Protein AF-A0A399J5S3-F1 (afdb_monomer_lite)

Organism: NCBI:txid2676122

Structure (mmCIF, N/CA/C/O backbone):
data_AF-A0A399J5S3-F1
#
_entry.id   AF-A0A399J5S3-F1
#
loop_
_atom_site.group_PDB
_atom_site.id
_atom_site.type_symbol
_atom_site.label_atom_id
_atom_site.label_alt_id
_atom_site.label_comp_id
_atom_site.label_asym_id
_atom_site.label_entity_id
_atom_site.label_seq_id
_atom_site.pdbx_PDB_ins_code
_atom_site.Cartn_x
_atom_site.Cartn_y
_atom_site.Cartn_z
_atom_site.occupancy
_atom_site.B_iso_or_equiv
_atom_site.auth_seq_id
_atom_site.auth_comp_id
_atom_site.auth_asym_id
_atom_site.auth_atom_id
_atom_site.pdbx_PDB_model_num
ATOM 1 N N . TRP A 1 1 ? -9.998 -8.334 0.407 1.00 84.88 1 TRP A N 1
ATOM 2 C CA . TRP A 1 1 ? -10.723 -7.066 0.179 1.00 84.88 1 TRP A CA 1
ATOM 3 C C . TRP A 1 1 ? -12.177 -7.158 0.635 1.00 84.88 1 TRP A C 1
ATOM 5 O O . TRP A 1 1 ? -12.511 -6.504 1.612 1.00 84.88 1 TRP A O 1
ATOM 15 N N . HIS A 1 2 ? -13.003 -8.028 0.036 1.00 86.12 2 HIS A N 1
ATOM 16 C CA . HIS A 1 2 ? -14.455 -8.073 0.279 1.00 86.12 2 HIS A CA 1
ATOM 17 C C . HIS A 1 2 ? -14.855 -8.125 1.766 1.00 86.12 2 HIS A C 1
ATOM 19 O O . HIS A 1 2 ? -15.556 -7.240 2.236 1.00 86.12 2 HIS A O 1
ATOM 25 N N . SER A 1 3 ? -14.333 -9.086 2.538 1.00 84.44 3 SER A N 1
ATOM 26 C CA . SER A 1 3 ? -14.648 -9.200 3.973 1.00 84.44 3 SER A CA 1
ATOM 27 C C . SER A 1 3 ? -14.256 -7.960 4.798 1.00 84.44 3 SER A C 1
ATOM 29 O O . SER A 1 3 ? -15.017 -7.550 5.673 1.00 84.44 3 SER A O 1
ATOM 31 N N . LYS A 1 4 ? -13.095 -7.347 4.518 1.00 88.69 4 LYS A N 1
ATOM 32 C CA . LYS A 1 4 ? -12.635 -6.119 5.196 1.00 88.69 4 LYS A CA 1
ATOM 33 C C . LYS A 1 4 ? -13.554 -4.947 4.850 1.00 88.69 4 LYS A C 1
ATOM 35 O O . LYS A 1 4 ? -14.072 -4.284 5.738 1.00 88.69 4 LYS A O 1
ATOM 40 N N . HIS A 1 5 ? -13.793 -4.750 3.558 1.00 90.81 5 HIS A N 1
ATOM 41 C CA . HIS A 1 5 ? -14.532 -3.608 3.041 1.00 90.81 5 HIS A CA 1
ATOM 42 C C . HIS A 1 5 ? -16.015 -3.639 3.441 1.00 90.81 5 HIS A C 1
ATOM 44 O O . HIS A 1 5 ? -16.575 -2.617 3.820 1.00 90.81 5 HIS A O 1
ATOM 50 N N . SER A 1 6 ? -16.640 -4.822 3.471 1.00 90.94 6 SER A N 1
ATOM 51 C CA . SER A 1 6 ? -18.008 -4.973 3.983 1.00 90.94 6 SER A CA 1
ATOM 52 C C . SER A 1 6 ? -18.130 -4.617 5.469 1.00 90.94 6 SER A C 1
ATOM 54 O O . SER A 1 6 ? -19.132 -4.035 5.874 1.00 90.94 6 SER A O 1
ATOM 56 N N . ARG A 1 7 ? -17.117 -4.927 6.292 1.00 88.75 7 ARG A N 1
ATOM 57 C CA . ARG A 1 7 ? -17.097 -4.508 7.704 1.00 88.75 7 ARG A CA 1
ATOM 58 C C . ARG A 1 7 ? -16.967 -2.994 7.852 1.00 88.75 7 ARG A C 1
ATOM 60 O O . ARG A 1 7 ? -17.687 -2.428 8.670 1.00 88.75 7 ARG A O 1
ATOM 67 N N . HIS A 1 8 ? -16.079 -2.382 7.065 1.00 92.31 8 HIS A N 1
ATOM 68 C CA . HIS A 1 8 ? -15.899 -0.932 7.017 1.00 92.31 8 HIS A CA 1
ATOM 69 C C . HIS A 1 8 ? -17.226 -0.229 6.693 1.00 92.31 8 HIS A C 1
ATOM 71 O O . HIS A 1 8 ? -17.723 0.537 7.511 1.00 92.31 8 HIS A O 1
ATOM 77 N N . HIS A 1 9 ? -17.883 -0.586 5.583 1.00 92.06 9 HIS A N 1
ATOM 78 C CA . HIS A 1 9 ? -19.152 0.041 5.191 1.00 92.06 9 HIS A CA 1
ATOM 79 C C . HIS A 1 9 ? -20.295 -0.159 6.193 1.00 92.06 9 HIS A C 1
ATOM 81 O O . HIS A 1 9 ? -21.190 0.676 6.268 1.00 92.06 9 HIS A O 1
ATOM 87 N N . GLY A 1 10 ? -20.277 -1.241 6.975 1.00 91.00 10 GLY A N 1
ATOM 88 C CA . GLY A 1 10 ? -21.287 -1.465 8.008 1.00 91.00 10 GLY A CA 1
ATOM 89 C C . GLY A 1 10 ? -21.095 -0.621 9.272 1.00 91.00 10 GLY A C 1
ATOM 90 O O . GLY A 1 10 ? -22.040 -0.482 10.043 1.00 91.00 10 GLY A O 1
ATOM 91 N N . ASN A 1 11 ? -19.885 -0.118 9.546 1.00 90.81 11 ASN A N 1
ATOM 92 C CA . ASN A 1 11 ? -19.576 0.646 10.761 1.00 90.81 11 ASN A CA 1
ATOM 93 C C . ASN A 1 11 ? -18.430 1.656 10.521 1.00 90.81 11 ASN A C 1
ATOM 95 O O . ASN A 1 11 ? -17.427 1.571 11.229 1.00 90.81 11 ASN A O 1
ATOM 99 N N . PRO A 1 12 ? -18.531 2.581 9.552 1.00 92.00 12 PRO A N 1
ATOM 100 C CA . PRO A 1 12 ? -17.411 3.441 9.178 1.00 92.00 12 PRO A CA 1
ATOM 101 C C . PRO A 1 12 ? -16.989 4.354 10.336 1.00 92.00 12 PRO A C 1
ATOM 103 O O . PRO A 1 12 ? -17.821 4.810 11.122 1.00 92.00 12 PRO A O 1
ATOM 106 N N . ASN A 1 13 ? -15.687 4.610 10.447 1.00 92.94 13 ASN A N 1
ATOM 107 C CA . ASN A 1 13 ? -15.042 5.426 11.477 1.00 92.94 13 ASN A CA 1
ATOM 108 C C . ASN A 1 13 ? -15.335 5.001 12.927 1.00 92.94 13 ASN A C 1
ATOM 110 O O . ASN A 1 13 ? -15.094 5.775 13.854 1.00 92.94 13 ASN A O 1
ATOM 114 N N . ARG A 1 14 ? -15.836 3.781 13.166 1.00 92.69 14 ARG A N 1
ATOM 115 C CA . ARG A 1 14 ? -16.174 3.305 14.513 1.00 92.69 14 ARG A CA 1
ATOM 116 C C . ARG A 1 14 ? -15.053 2.488 15.137 1.00 92.69 14 ARG A C 1
ATOM 118 O O . ARG A 1 14 ? -14.704 1.409 14.647 1.00 92.69 14 ARG A O 1
ATOM 125 N N . VAL A 1 15 ? -14.560 2.964 16.280 1.00 92.94 15 VAL A N 1
ATOM 126 C CA . VAL A 1 15 ? -13.461 2.335 17.026 1.00 92.94 15 VAL A CA 1
ATOM 127 C C . VAL A 1 15 ? -13.791 0.876 17.347 1.00 92.94 15 VAL A C 1
ATOM 129 O O . VAL A 1 15 ? -14.857 0.562 17.882 1.00 92.94 15 VAL A O 1
ATOM 132 N N . GLY A 1 16 ? -12.865 -0.022 17.000 1.00 90.19 16 GLY A N 1
ATOM 133 C CA . GLY A 1 16 ? -12.974 -1.464 17.239 1.00 90.19 16 GLY A CA 1
ATOM 134 C C . GLY A 1 16 ? -13.903 -2.220 16.284 1.00 90.19 16 GLY A C 1
ATOM 135 O O . GLY A 1 16 ? -14.055 -3.433 16.430 1.00 90.19 16 GLY A O 1
ATOM 136 N N . LYS A 1 17 ? -14.530 -1.545 15.312 1.00 90.94 17 LYS A N 1
ATOM 137 C CA . LYS A 1 17 ? -15.367 -2.193 14.289 1.00 90.94 17 LYS A CA 1
ATOM 138 C C . LYS A 1 17 ? -14.845 -1.960 12.881 1.00 90.94 17 LYS A C 1
ATOM 140 O O . LYS A 1 17 ? -14.778 -2.922 12.105 1.00 90.94 17 LYS A O 1
ATOM 145 N N . ASP A 1 18 ? -14.478 -0.718 12.585 1.00 93.06 18 ASP A N 1
ATOM 146 C CA . ASP A 1 18 ? -13.925 -0.328 11.298 1.00 93.06 18 ASP A CA 1
ATOM 147 C C . ASP A 1 18 ? -12.448 -0.738 11.188 1.00 93.06 18 ASP A C 1
ATOM 149 O O . ASP A 1 18 ? -11.609 -0.183 11.901 1.00 93.06 18 ASP A O 1
ATOM 153 N N . PRO A 1 19 ? -12.105 -1.697 10.309 1.00 90.06 19 PRO A N 1
ATOM 154 C CA . PRO A 1 19 ? -10.721 -2.112 10.116 1.00 90.06 19 PRO A CA 1
ATOM 155 C C . PRO A 1 19 ? -9.852 -1.058 9.412 1.00 90.06 19 PRO A C 1
ATOM 157 O O . PRO A 1 19 ? -8.643 -1.260 9.329 1.00 90.06 19 PRO A O 1
ATOM 160 N N . ASP A 1 20 ? -10.432 0.008 8.852 1.00 90.56 20 ASP A N 1
ATOM 161 C CA . ASP A 1 20 ? -9.685 1.040 8.119 1.00 90.56 20 ASP A CA 1
ATOM 162 C C . ASP A 1 20 ? -9.131 2.151 9.034 1.00 90.56 20 ASP A C 1
ATOM 164 O O . ASP A 1 20 ? -8.258 2.903 8.606 1.00 90.56 20 ASP A O 1
ATOM 168 N N . ILE A 1 21 ? -9.558 2.204 10.305 1.00 91.06 21 ILE A N 1
ATOM 169 C CA . ILE A 1 21 ? -8.981 3.094 11.335 1.00 91.06 21 ILE A CA 1
ATOM 170 C C . ILE A 1 21 ? -8.161 2.345 12.397 1.00 91.06 21 ILE A C 1
ATOM 172 O O . ILE A 1 21 ? -7.706 2.956 13.365 1.00 91.06 21 ILE A O 1
ATOM 176 N N . GLU A 1 22 ? -7.998 1.025 12.249 1.00 89.38 22 GLU A N 1
ATOM 177 C CA . GLU A 1 22 ? -7.078 0.248 13.083 1.00 89.38 22 GLU A CA 1
ATOM 178 C C . GLU A 1 22 ? -5.633 0.741 12.858 1.00 89.38 22 GLU A C 1
ATOM 180 O O . GLU A 1 22 ? -5.273 1.094 11.731 1.00 89.38 22 GLU A O 1
ATOM 185 N N . PRO A 1 23 ? -4.791 0.790 13.905 1.00 83.81 23 PRO A N 1
ATOM 186 C CA . PRO A 1 23 ? -3.446 1.338 13.793 1.00 83.81 23 PRO A CA 1
ATOM 187 C C . PRO A 1 23 ? -2.559 0.492 12.874 1.00 83.81 23 PRO A C 1
ATOM 189 O O . PRO A 1 23 ? -2.364 -0.703 13.104 1.00 83.81 23 PRO A O 1
ATOM 192 N N . ASP A 1 24 ? -1.967 1.148 11.877 1.00 83.94 24 ASP A N 1
ATOM 193 C CA . ASP A 1 24 ? -0.942 0.583 10.996 1.00 83.94 24 ASP A CA 1
ATOM 194 C C . ASP A 1 24 ? 0.169 1.629 10.759 1.00 83.94 24 ASP A C 1
ATOM 196 O O . ASP A 1 24 ? 0.713 2.185 11.716 1.00 83.94 24 ASP A O 1
ATOM 200 N N . THR A 1 25 ? 0.516 1.937 9.504 1.00 83.62 25 THR A N 1
ATOM 201 C CA . THR A 1 25 ? 1.518 2.964 9.172 1.00 83.62 25 THR A CA 1
ATOM 202 C C . THR A 1 25 ? 1.006 4.384 9.466 1.00 83.62 25 THR A C 1
ATOM 204 O O . THR A 1 25 ? 1.795 5.284 9.756 1.00 83.62 25 THR A O 1
ATOM 207 N N . ILE A 1 26 ? -0.315 4.572 9.416 1.00 88.25 26 ILE A N 1
ATOM 208 C CA . ILE A 1 26 ? -1.038 5.803 9.760 1.00 88.25 26 ILE A CA 1
ATOM 209 C C . ILE A 1 26 ? -1.912 5.508 10.982 1.00 88.25 26 ILE A C 1
ATOM 211 O O . ILE A 1 26 ? -2.447 4.405 11.112 1.00 88.25 26 ILE A O 1
ATOM 215 N N . VAL A 1 27 ? -2.056 6.486 11.876 1.00 92.62 27 VAL A N 1
ATOM 216 C CA . VAL A 1 27 ? -2.880 6.357 13.087 1.00 92.62 27 VAL A CA 1
ATOM 217 C C . VAL A 1 27 ? -3.937 7.452 13.151 1.00 92.62 27 VAL A C 1
ATOM 219 O O . VAL A 1 27 ? -3.664 8.621 12.863 1.00 92.62 27 VAL A O 1
ATOM 222 N N . PHE A 1 28 ? -5.141 7.062 13.569 1.00 90.94 28 PHE A N 1
ATOM 223 C CA . PHE A 1 28 ? -6.309 7.942 13.683 1.00 90.94 28 PHE A CA 1
ATOM 224 C C . PHE A 1 28 ? -6.607 8.355 15.129 1.00 90.94 28 PHE A C 1
ATOM 226 O O . PHE A 1 28 ? -7.285 9.354 15.354 1.00 90.94 28 PHE A O 1
ATOM 233 N N . LEU A 1 29 ? -6.092 7.602 16.106 1.00 91.25 29 LEU A N 1
ATOM 234 C CA . LEU A 1 29 ? -6.330 7.805 17.532 1.00 91.25 29 LEU A CA 1
ATOM 235 C C . LEU A 1 29 ? -5.070 8.318 18.236 1.00 91.25 29 LEU A C 1
ATOM 237 O O . LEU A 1 29 ? -3.950 7.878 17.954 1.00 91.25 29 LEU A O 1
ATOM 241 N N . ALA A 1 30 ? -5.253 9.224 19.199 1.00 90.31 30 ALA A N 1
ATOM 242 C CA . ALA A 1 30 ? -4.153 9.761 19.999 1.00 90.31 30 ALA A CA 1
ATOM 243 C C . ALA A 1 30 ? -3.490 8.666 20.853 1.00 90.31 30 ALA A C 1
ATOM 245 O O . ALA A 1 30 ? -2.274 8.663 21.053 1.00 90.31 30 ALA A O 1
ATOM 246 N N . GLU A 1 31 ? -4.276 7.697 21.315 1.00 91.12 31 GLU A N 1
ATOM 247 C CA . GLU A 1 31 ? -3.820 6.536 22.073 1.00 91.12 31 GLU A CA 1
ATOM 248 C C . GLU A 1 31 ? -2.827 5.690 21.266 1.00 91.12 31 GLU A C 1
ATOM 250 O O . GLU A 1 31 ? -1.811 5.250 21.808 1.00 91.12 31 GLU A O 1
ATOM 255 N N . ASP A 1 32 ? -3.079 5.506 19.969 1.00 92.31 32 ASP A N 1
ATOM 256 C CA . ASP A 1 32 ? -2.200 4.747 19.078 1.00 92.31 32 ASP A CA 1
ATOM 257 C C . ASP A 1 32 ? -0.925 5.526 18.749 1.00 92.31 32 ASP A C 1
ATOM 259 O O . ASP A 1 32 ? 0.176 4.965 18.771 1.00 92.31 32 ASP A O 1
ATOM 263 N N . ALA A 1 33 ? -1.041 6.845 18.555 1.00 91.88 33 ALA A N 1
ATOM 264 C CA . ALA A 1 33 ? 0.120 7.718 18.413 1.00 91.88 33 ALA A CA 1
ATOM 265 C C . ALA A 1 33 ? 1.038 7.645 19.648 1.00 91.88 33 ALA A C 1
ATOM 267 O O . ALA A 1 33 ? 2.256 7.507 19.505 1.00 91.88 33 ALA A O 1
ATOM 268 N N . ASN A 1 34 ? 0.465 7.637 20.854 1.00 93.12 34 ASN A N 1
ATOM 269 C CA . ASN A 1 34 ? 1.207 7.524 22.114 1.00 93.12 34 ASN A CA 1
ATOM 270 C C . ASN A 1 34 ? 1.861 6.147 22.320 1.00 93.12 34 ASN A C 1
ATOM 272 O O . ASN A 1 34 ? 2.869 6.037 23.021 1.00 93.12 34 ASN A O 1
ATOM 276 N N . ARG A 1 35 ? 1.318 5.093 21.702 1.00 93.00 35 ARG A N 1
ATOM 277 C CA . ARG A 1 35 ? 1.887 3.735 21.740 1.00 93.00 35 ARG A CA 1
ATOM 278 C C . ARG A 1 35 ? 2.995 3.514 20.709 1.00 93.00 35 ARG A C 1
ATOM 280 O O . ARG A 1 35 ? 3.761 2.559 20.853 1.00 93.00 35 ARG A O 1
ATOM 287 N N . SER A 1 36 ? 3.101 4.375 19.695 1.00 92.12 36 SER A N 1
ATOM 288 C CA . SER A 1 36 ? 4.100 4.256 18.631 1.00 92.12 36 SER A CA 1
ATOM 289 C C . SER A 1 36 ? 5.542 4.386 19.155 1.00 92.12 36 SER A C 1
ATOM 291 O O . SER A 1 36 ? 5.855 5.191 20.036 1.00 92.12 36 SER A O 1
ATOM 293 N N . LYS A 1 37 ? 6.462 3.578 18.611 1.00 92.75 37 LYS A N 1
ATOM 294 C CA . LYS A 1 37 ? 7.881 3.540 19.016 1.00 92.75 37 LYS A CA 1
ATOM 295 C C . LYS A 1 37 ? 8.807 3.526 17.799 1.00 92.75 37 LYS A C 1
ATOM 297 O O . LYS A 1 37 ? 8.398 3.175 16.695 1.00 92.75 37 LYS A O 1
ATOM 302 N N . GLY A 1 38 ? 10.070 3.902 18.010 1.00 93.31 38 GLY A N 1
ATOM 303 C CA . GLY A 1 38 ? 11.125 3.810 16.996 1.00 93.31 38 GLY A CA 1
ATOM 304 C C . GLY A 1 38 ? 10.801 4.566 15.704 1.00 93.31 38 GLY A C 1
ATOM 305 O O . GLY A 1 38 ? 10.402 5.731 15.744 1.00 93.31 38 GLY A O 1
ATOM 306 N N . LEU A 1 39 ? 10.977 3.896 14.560 1.00 91.38 39 LEU A N 1
ATOM 307 C CA . LEU A 1 39 ? 10.719 4.464 13.234 1.00 91.38 39 LEU A CA 1
ATOM 308 C C . LEU A 1 39 ? 9.246 4.850 13.044 1.00 91.38 39 LEU A C 1
ATOM 310 O O . LEU A 1 39 ? 8.972 5.933 12.537 1.00 91.38 39 LEU A O 1
ATOM 314 N N . ILE A 1 40 ? 8.311 4.020 13.516 1.00 90.94 40 ILE A N 1
ATOM 315 C CA . ILE A 1 40 ? 6.870 4.286 13.392 1.00 90.94 40 ILE A CA 1
ATOM 316 C C . ILE A 1 40 ? 6.495 5.588 14.099 1.00 90.94 40 ILE A C 1
ATOM 318 O O . ILE A 1 40 ? 5.766 6.390 13.533 1.00 90.94 40 ILE A O 1
ATOM 322 N N . ARG A 1 41 ? 7.068 5.878 15.276 1.00 93.00 41 ARG A N 1
ATOM 323 C CA . ARG A 1 41 ? 6.826 7.158 15.969 1.00 93.00 41 ARG A CA 1
ATOM 324 C C . ARG A 1 41 ? 7.240 8.371 15.134 1.00 93.00 41 ARG A C 1
ATOM 326 O O . ARG A 1 41 ? 6.559 9.391 15.162 1.00 93.00 41 ARG A O 1
ATOM 333 N N . ARG A 1 42 ? 8.343 8.269 14.384 1.00 92.94 42 ARG A N 1
ATOM 334 C CA . ARG A 1 42 ? 8.790 9.338 13.474 1.00 92.94 42 ARG A CA 1
ATOM 335 C C . ARG A 1 42 ? 7.849 9.487 12.279 1.00 92.94 42 ARG A C 1
ATOM 337 O O . ARG A 1 42 ? 7.557 10.614 11.894 1.00 92.94 42 ARG A O 1
ATOM 344 N N . LEU A 1 43 ? 7.355 8.373 11.731 1.00 93.50 43 LEU A N 1
ATOM 345 C CA . LEU A 1 43 ? 6.351 8.395 10.664 1.00 93.50 43 LEU A CA 1
ATOM 346 C C . LEU A 1 43 ? 5.053 9.044 11.151 1.00 93.50 43 LEU A C 1
ATOM 348 O O . LEU A 1 43 ? 4.585 9.983 10.521 1.00 93.50 43 LEU A O 1
ATOM 352 N N . VAL A 1 44 ? 4.536 8.619 12.308 1.00 94.25 44 VAL A N 1
ATOM 353 C CA . VAL A 1 44 ? 3.328 9.176 12.936 1.00 94.25 44 VAL A CA 1
ATOM 354 C C . VAL A 1 44 ? 3.468 10.677 13.198 1.00 94.25 44 VAL A C 1
ATOM 356 O O . VAL A 1 44 ? 2.562 11.438 12.867 1.00 94.25 44 VAL A O 1
ATOM 359 N N . ALA A 1 45 ? 4.612 11.134 13.717 1.00 93.25 45 ALA A N 1
ATOM 360 C CA . ALA A 1 45 ? 4.854 12.556 13.986 1.00 93.25 45 ALA A CA 1
ATOM 361 C C . ALA A 1 45 ? 4.778 13.443 12.727 1.00 93.25 45 ALA A C 1
ATOM 363 O O . ALA A 1 45 ? 4.462 14.628 12.824 1.00 93.25 45 ALA A O 1
ATOM 364 N N . HIS A 1 46 ? 5.034 12.872 11.546 1.00 95.00 46 HIS A N 1
ATOM 365 C CA . HIS A 1 46 ? 4.996 13.571 10.261 1.00 95.00 46 HIS A CA 1
ATOM 366 C C . HIS A 1 46 ? 3.972 12.972 9.286 1.00 95.00 46 HIS A C 1
ATOM 368 O O . HIS A 1 46 ? 4.046 13.227 8.081 1.00 95.00 46 HIS A O 1
ATOM 374 N N . GLN A 1 47 ? 2.998 12.203 9.789 1.00 93.25 47 GLN A N 1
ATOM 375 C CA . GLN A 1 47 ? 2.127 11.379 8.948 1.00 93.25 47 GLN A CA 1
ATOM 376 C C . GLN A 1 47 ? 1.314 12.195 7.946 1.00 93.25 47 GLN A C 1
ATOM 378 O O . GLN A 1 47 ? 1.055 11.717 6.852 1.00 93.25 47 GLN A O 1
ATOM 383 N N . GLY A 1 48 ? 0.973 13.448 8.266 1.00 91.50 48 GLY A N 1
ATOM 384 C CA . GLY A 1 48 ? 0.257 14.330 7.342 1.00 9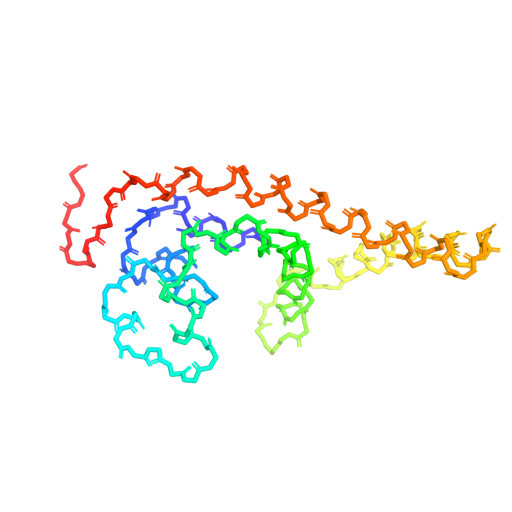1.50 48 GLY A CA 1
ATOM 385 C C . GLY A 1 48 ? 1.024 14.598 6.042 1.00 91.50 48 GLY A C 1
ATOM 386 O O . GLY A 1 48 ? 0.436 14.539 4.965 1.00 91.50 48 GLY A O 1
ATOM 387 N N . TRP A 1 49 ? 2.336 14.834 6.134 1.00 93.00 49 TRP A N 1
ATOM 388 C CA . TRP A 1 49 ? 3.205 15.034 4.968 1.00 93.00 49 TRP A CA 1
ATOM 389 C C . TRP A 1 49 ? 3.611 13.711 4.332 1.00 93.00 49 TRP A C 1
ATOM 391 O O . TRP A 1 49 ? 3.620 13.590 3.109 1.00 93.00 49 TRP A O 1
ATOM 401 N N . LEU A 1 50 ? 3.919 12.712 5.162 1.00 94.38 50 LEU A N 1
ATOM 402 C CA . LEU A 1 50 ? 4.355 11.398 4.699 1.00 94.38 50 LEU A CA 1
ATOM 403 C C . LEU A 1 50 ? 3.227 10.577 4.076 1.00 94.38 50 LEU A C 1
ATOM 405 O O . LEU A 1 50 ? 3.517 9.647 3.335 1.00 94.38 50 LEU A O 1
ATOM 409 N N . PHE A 1 51 ? 1.965 10.939 4.303 1.00 92.50 51 PHE A N 1
ATOM 410 C CA . PHE A 1 51 ? 0.810 10.280 3.704 1.00 92.50 51 PHE A CA 1
ATOM 411 C C . PHE A 1 51 ? 0.961 10.132 2.182 1.00 92.50 51 PHE A C 1
ATOM 413 O O . PHE A 1 51 ? 0.896 9.019 1.672 1.00 92.50 51 PHE A O 1
ATOM 420 N N . PHE A 1 52 ? 1.247 11.220 1.460 1.00 92.75 52 PHE A N 1
ATOM 421 C CA . PHE A 1 52 ? 1.359 11.205 -0.003 1.00 92.75 52 PHE A CA 1
ATOM 422 C C . PHE A 1 52 ? 2.493 10.319 -0.545 1.00 92.75 52 PHE A C 1
ATOM 424 O O . PHE A 1 52 ? 2.209 9.481 -1.401 1.00 92.75 52 PHE A O 1
ATOM 431 N N . PRO A 1 53 ? 3.757 10.431 -0.084 1.00 94.69 53 PRO A N 1
ATOM 432 C CA . PRO A 1 53 ? 4.799 9.512 -0.529 1.00 94.69 53 PRO A CA 1
ATOM 433 C C . PRO A 1 53 ? 4.521 8.071 -0.086 1.00 94.69 53 PRO A C 1
ATOM 435 O O . PRO A 1 53 ? 4.777 7.152 -0.860 1.00 94.69 53 PRO A O 1
ATOM 438 N N . LEU A 1 54 ? 3.933 7.845 1.095 1.00 94.38 54 LEU A N 1
ATOM 439 C CA . LEU A 1 54 ? 3.541 6.501 1.532 1.00 94.38 54 LEU A CA 1
ATOM 440 C C . LEU A 1 54 ? 2.455 5.885 0.641 1.00 94.38 54 LEU A C 1
ATOM 442 O O . LEU A 1 54 ? 2.468 4.670 0.452 1.00 94.38 54 LEU A O 1
ATOM 446 N N . LEU A 1 55 ? 1.585 6.686 0.010 1.00 94.94 55 LEU A N 1
ATOM 447 C CA . LEU A 1 55 ? 0.618 6.157 -0.956 1.00 94.94 55 LEU A CA 1
ATOM 448 C C . LEU A 1 55 ? 1.286 5.448 -2.138 1.00 94.94 55 LEU A C 1
ATOM 450 O O . LEU A 1 55 ? 0.718 4.498 -2.665 1.00 94.94 55 LEU A O 1
ATOM 454 N N . THR A 1 56 ? 2.507 5.824 -2.527 1.00 96.94 56 THR A N 1
ATOM 455 C CA . THR A 1 56 ? 3.236 5.099 -3.586 1.00 96.94 56 THR A CA 1
ATOM 456 C C . THR A 1 56 ? 3.57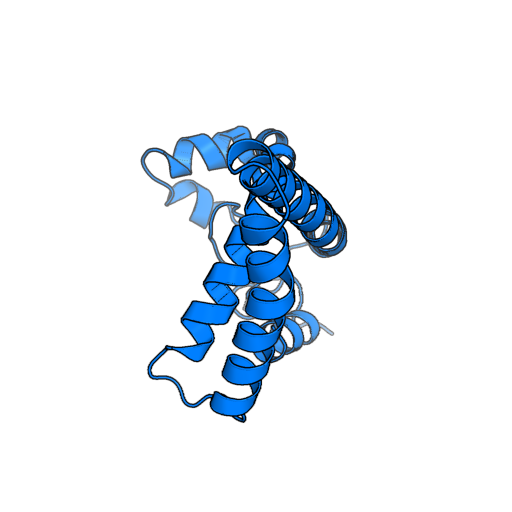2 3.655 -3.192 1.00 96.94 56 THR A C 1
ATOM 458 O O . THR A 1 56 ? 3.775 2.800 -4.051 1.00 96.94 56 THR A O 1
ATOM 461 N N . LEU A 1 57 ? 3.579 3.350 -1.893 1.00 95.69 57 LEU A N 1
ATOM 462 C CA . LEU A 1 57 ? 3.812 2.011 -1.355 1.00 95.69 57 LEU A CA 1
ATOM 463 C C . LEU A 1 57 ? 2.508 1.270 -1.039 1.00 95.69 57 LEU A C 1
ATOM 465 O O . LEU A 1 57 ? 2.526 0.053 -0.852 1.00 95.69 57 LEU A O 1
ATOM 469 N N . GLU A 1 58 ? 1.368 1.962 -1.027 1.00 94.69 58 GLU A N 1
ATOM 470 C CA . GLU A 1 58 ? 0.081 1.363 -0.666 1.00 94.69 58 GLU A CA 1
ATOM 471 C C . GLU A 1 58 ? -0.324 0.255 -1.643 1.00 94.69 58 GLU A C 1
ATOM 473 O O . GLU A 1 58 ? -0.864 -0.776 -1.247 1.00 94.69 58 GLU A O 1
ATOM 478 N N . GLY A 1 59 ? 0.043 0.392 -2.921 1.00 94.31 59 GLY A N 1
ATOM 479 C CA . GLY A 1 59 ? -0.155 -0.660 -3.912 1.00 94.31 59 GLY A CA 1
ATOM 480 C C . GLY A 1 59 ? 0.486 -1.984 -3.490 1.00 94.31 59 GLY A C 1
ATOM 481 O O . GLY A 1 59 ? -0.157 -3.033 -3.551 1.00 94.31 59 GLY A O 1
ATOM 482 N N . LEU A 1 60 ? 1.729 -1.946 -3.004 1.00 95.00 60 LEU A N 1
ATOM 483 C CA . LEU A 1 60 ? 2.424 -3.124 -2.478 1.00 95.00 60 LEU A CA 1
ATOM 484 C C . LEU A 1 60 ? 1.761 -3.646 -1.202 1.00 95.00 60 LEU A C 1
ATOM 486 O O . LEU A 1 60 ? 1.587 -4.859 -1.057 1.00 95.00 60 LEU A O 1
ATOM 490 N N . ASN A 1 61 ? 1.362 -2.745 -0.303 1.00 93.19 61 ASN A N 1
ATOM 491 C CA . ASN A 1 61 ? 0.707 -3.103 0.951 1.00 93.19 61 ASN A CA 1
ATOM 492 C C . ASN A 1 61 ? -0.602 -3.880 0.716 1.00 93.19 61 ASN A C 1
ATOM 494 O O . ASN A 1 61 ? -0.822 -4.944 1.304 1.00 93.19 61 ASN A O 1
ATOM 498 N N . LEU A 1 62 ? -1.430 -3.424 -0.229 1.00 92.81 62 LEU A N 1
ATOM 499 C CA . LEU A 1 62 ? -2.679 -4.091 -0.606 1.00 92.81 62 LEU A CA 1
ATOM 500 C C . LEU A 1 62 ? -2.444 -5.497 -1.174 1.00 92.81 62 LEU A C 1
ATOM 502 O O . LEU A 1 62 ? -3.126 -6.448 -0.774 1.00 92.81 62 LEU A O 1
ATOM 506 N N . HIS A 1 63 ? -1.458 -5.660 -2.062 1.00 94.50 63 HIS A N 1
ATOM 507 C CA . HIS A 1 63 ? -1.102 -6.981 -2.591 1.00 94.50 63 HIS A CA 1
ATOM 508 C C . HIS A 1 63 ? -0.580 -7.899 -1.482 1.00 94.50 63 HIS A C 1
ATOM 510 O O . HIS A 1 63 ? -1.021 -9.047 -1.382 1.00 94.50 63 HIS A O 1
ATOM 516 N N . ARG A 1 64 ? 0.284 -7.385 -0.59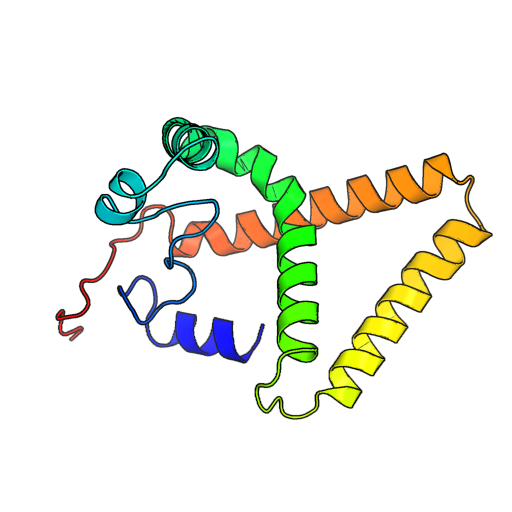6 1.00 94.44 64 ARG A N 1
ATOM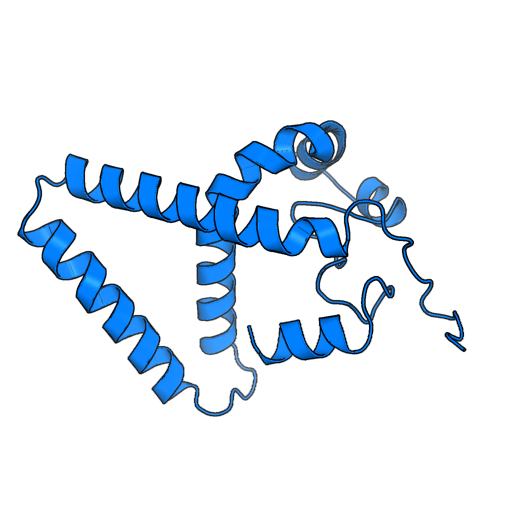 517 C CA . ARG A 1 64 ? 0.779 -8.111 0.579 1.00 94.44 64 ARG A CA 1
ATOM 518 C C . ARG A 1 64 ? -0.387 -8.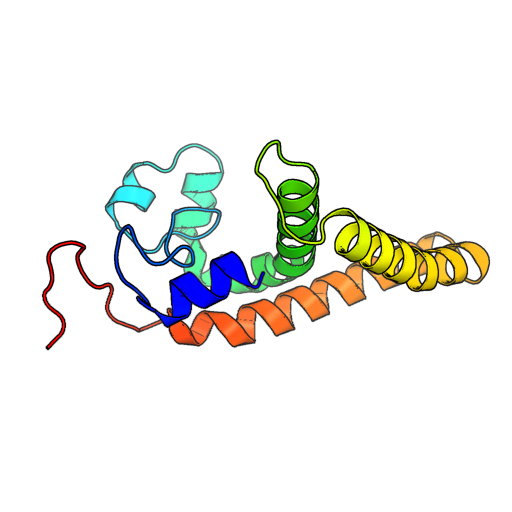618 1.430 1.00 94.44 64 ARG A C 1
ATOM 520 O O . ARG A 1 64 ? -0.458 -9.818 1.690 1.00 94.44 64 ARG A O 1
ATOM 527 N N . HIS A 1 65 ? -1.321 -7.754 1.825 1.00 91.94 65 HIS A N 1
ATOM 528 C CA . HIS A 1 65 ? -2.488 -8.156 2.616 1.00 91.94 65 HIS A CA 1
ATOM 529 C C . HIS A 1 65 ? -3.365 -9.192 1.905 1.00 91.94 65 HIS A C 1
ATOM 531 O O . HIS A 1 65 ? -3.836 -10.131 2.552 1.00 91.94 65 HIS A O 1
ATOM 537 N N . SER A 1 66 ? -3.563 -9.055 0.590 1.00 92.75 66 SER A N 1
ATOM 538 C CA . SER A 1 66 ? -4.330 -10.021 -0.202 1.00 92.75 66 SER A CA 1
ATOM 539 C C . SER A 1 66 ? -3.703 -11.417 -0.159 1.00 92.75 66 SER A C 1
ATOM 541 O O . SER A 1 66 ? -4.394 -12.393 0.136 1.00 92.75 66 SER A O 1
ATOM 543 N N . ILE A 1 67 ? -2.389 -11.514 -0.388 1.00 94.38 67 ILE A N 1
ATOM 544 C CA . ILE A 1 67 ? -1.668 -12.792 -0.353 1.00 94.38 67 ILE A CA 1
ATOM 545 C C . ILE A 1 67 ? -1.652 -13.370 1.063 1.00 94.38 67 ILE A C 1
ATOM 547 O O . ILE A 1 67 ? -2.038 -14.524 1.245 1.00 94.38 67 ILE A O 1
ATOM 551 N N . TRP A 1 68 ? -1.288 -12.574 2.075 1.00 94.12 68 TRP A N 1
ATOM 552 C CA . TRP A 1 68 ? -1.252 -13.029 3.471 1.00 94.12 68 TRP A CA 1
ATOM 553 C C . TRP A 1 68 ? -2.605 -13.548 3.954 1.00 94.12 68 TRP A C 1
ATOM 555 O O . TRP A 1 68 ? -2.666 -14.567 4.641 1.00 94.12 68 TRP A O 1
ATOM 565 N N . HIS A 1 69 ? -3.701 -12.887 3.574 1.00 93.25 69 HIS A N 1
ATOM 566 C CA . HIS A 1 69 ? -5.046 -13.362 3.883 1.00 93.25 69 HIS A CA 1
ATOM 567 C C . HIS A 1 69 ? -5.306 -14.752 3.286 1.00 93.25 69 HIS A C 1
ATOM 569 O O . HIS A 1 69 ? -5.787 -15.648 3.990 1.00 93.25 69 HIS A O 1
ATOM 575 N N . LEU A 1 70 ? -4.944 -14.949 2.016 1.00 94.44 70 LEU A N 1
ATOM 576 C CA . LEU A 1 70 ? -5.178 -16.197 1.293 1.00 94.44 70 LEU A CA 1
ATOM 577 C C . LEU A 1 70 ? -4.321 -17.359 1.787 1.00 94.44 70 LEU A C 1
ATOM 579 O O . LEU A 1 70 ? -4.821 -18.480 1.809 1.00 94.44 70 LEU A O 1
ATOM 583 N N . ILE A 1 71 ? -3.092 -17.109 2.235 1.00 94.94 71 ILE A N 1
ATOM 584 C CA . ILE A 1 71 ? -2.209 -18.158 2.776 1.00 94.94 71 ILE A CA 1
ATOM 585 C C . ILE A 1 71 ? -2.378 -18.380 4.287 1.00 94.94 71 ILE A C 1
ATOM 587 O O . ILE A 1 71 ? -1.781 -19.295 4.848 1.00 94.94 71 ILE A O 1
ATOM 591 N N . SER A 1 72 ? -3.184 -17.559 4.968 1.00 94.56 72 SER A N 1
ATOM 592 C CA . SER A 1 72 ? -3.418 -17.696 6.409 1.00 94.56 72 SER A CA 1
ATOM 593 C C . SER A 1 72 ? -4.144 -19.000 6.777 1.00 94.56 72 SER A C 1
ATOM 595 O O . SER A 1 72 ? -4.831 -19.625 5.966 1.00 94.56 72 SER A O 1
ATOM 597 N N . GLN A 1 73 ? -4.087 -19.380 8.055 1.00 92.50 73 GLN A N 1
ATOM 598 C CA . GLN A 1 73 ? -4.796 -20.560 8.570 1.00 92.50 73 GLN A CA 1
ATOM 599 C C . GLN A 1 73 ? -6.324 -20.388 8.659 1.00 92.50 73 GLN A C 1
ATOM 601 O O . GLN A 1 73 ? -7.043 -21.344 8.944 1.00 92.50 73 GLN A O 1
ATOM 606 N N . ARG A 1 74 ? -6.855 -19.182 8.417 1.00 90.69 74 ARG A N 1
ATOM 607 C CA . ARG A 1 74 ? -8.302 -18.927 8.475 1.00 90.69 74 ARG A CA 1
ATOM 608 C C . ARG A 1 74 ? -9.015 -19.633 7.323 1.00 90.69 74 ARG A C 1
ATOM 610 O O . ARG A 1 74 ? -8.457 -19.778 6.242 1.00 90.69 74 ARG A O 1
ATOM 617 N N . LYS A 1 75 ? -10.274 -20.031 7.519 1.00 91.75 75 LYS A N 1
ATOM 618 C CA . LYS A 1 75 ? -11.101 -20.537 6.414 1.00 91.75 75 LYS A CA 1
ATOM 619 C C . LYS A 1 75 ? -11.416 -19.383 5.459 1.00 91.75 75 LYS A C 1
ATOM 621 O O . LYS A 1 75 ? -12.027 -18.401 5.872 1.00 91.75 75 LYS A O 1
ATOM 626 N N . VAL A 1 76 ? -11.017 -19.515 4.194 1.00 93.38 76 VAL A N 1
ATOM 627 C CA . VAL A 1 76 ? -11.318 -18.544 3.132 1.00 93.38 76 VAL A CA 1
ATOM 628 C C . VAL A 1 76 ? -12.108 -19.246 2.033 1.00 93.38 76 VAL A C 1
ATOM 630 O O . VAL A 1 76 ? -11.629 -20.200 1.417 1.00 93.38 76 VAL A O 1
ATOM 633 N N . LYS A 1 77 ? -13.345 -18.794 1.811 1.00 93.00 77 LYS A N 1
ATOM 634 C CA . LYS A 1 77 ? -14.221 -19.321 0.759 1.00 93.00 77 LYS A CA 1
ATOM 635 C C . LYS A 1 77 ? -13.601 -19.008 -0.604 1.00 93.00 77 LYS A C 1
ATOM 637 O O . LYS A 1 77 ? -13.201 -17.881 -0.836 1.00 93.00 77 LYS A O 1
ATOM 642 N N . GLY A 1 78 ? -13.510 -20.000 -1.491 1.00 94.50 78 GLY A N 1
ATOM 643 C CA . GLY A 1 78 ? -12.955 -19.793 -2.834 1.00 94.50 78 GLY A CA 1
ATOM 644 C C . GLY A 1 78 ? -11.438 -19.570 -2.887 1.00 94.50 78 GLY A C 1
ATOM 645 O O . GLY A 1 78 ? -10.943 -19.170 -3.933 1.00 94.50 78 GLY A O 1
ATOM 646 N N . ARG A 1 79 ? -10.687 -19.867 -1.810 1.00 95.06 79 ARG A N 1
ATOM 647 C CA . ARG A 1 79 ? -9.226 -19.654 -1.711 1.00 95.06 79 ARG A CA 1
ATOM 648 C C . ARG A 1 79 ? -8.448 -20.024 -2.970 1.00 95.06 79 ARG A C 1
ATOM 650 O O . ARG A 1 79 ? -7.645 -19.232 -3.442 1.00 95.06 79 ARG A O 1
ATOM 657 N N . TRP A 1 80 ? -8.653 -21.236 -3.480 1.00 96.06 80 TRP A N 1
ATOM 658 C CA . TRP A 1 80 ? -7.889 -21.743 -4.620 1.00 96.06 80 TRP A CA 1
ATOM 659 C C . TRP A 1 80 ? -8.242 -21.035 -5.924 1.00 96.06 80 TRP A C 1
ATOM 661 O O . TRP A 1 80 ? -7.361 -20.812 -6.746 1.00 96.06 80 TRP A O 1
ATOM 671 N N . LEU A 1 81 ? -9.501 -20.619 -6.081 1.00 97.06 81 LEU A N 1
ATOM 672 C CA . LEU A 1 81 ? -9.921 -19.803 -7.213 1.00 97.06 81 LEU A CA 1
ATOM 673 C C . LEU A 1 81 ? -9.301 -18.402 -7.127 1.00 97.06 81 LEU A C 1
ATOM 675 O O . LEU A 1 81 ? -8.738 -17.932 -8.109 1.00 97.06 81 LEU A O 1
ATOM 679 N N . GLU A 1 82 ? -9.337 -17.759 -5.955 1.00 95.94 82 GLU A N 1
ATOM 680 C CA . GLU A 1 82 ? -8.703 -16.448 -5.749 1.00 95.94 82 GLU A CA 1
ATOM 681 C C . GLU A 1 82 ? -7.186 -16.499 -5.970 1.00 95.94 82 GLU A C 1
ATOM 683 O O . GLU A 1 82 ? -6.647 -15.658 -6.690 1.00 95.94 82 GLU A O 1
ATOM 688 N N . LEU A 1 83 ? -6.502 -17.510 -5.421 1.00 96.00 83 LEU A N 1
ATOM 689 C CA . LEU A 1 83 ? -5.075 -17.733 -5.668 1.00 96.00 83 LEU A CA 1
ATOM 690 C C . LEU A 1 83 ? -4.799 -17.959 -7.156 1.00 96.00 83 LEU A C 1
ATOM 692 O O . LEU A 1 83 ? -3.918 -17.306 -7.699 1.00 96.00 83 LEU A O 1
ATOM 696 N N . GLY A 1 84 ? -5.579 -18.810 -7.828 1.00 97.62 84 GLY A N 1
ATOM 697 C CA . GLY A 1 84 ? -5.442 -19.056 -9.264 1.00 97.62 84 GLY A CA 1
ATOM 698 C C . GLY A 1 84 ? -5.596 -17.783 -10.098 1.00 97.62 84 GLY A C 1
ATOM 699 O O . GLY A 1 84 ? -4.756 -17.510 -10.952 1.00 97.62 84 GLY A O 1
ATOM 700 N N . MET A 1 85 ? -6.608 -16.958 -9.813 1.00 97.25 85 MET A N 1
ATOM 701 C CA . MET A 1 85 ? -6.818 -15.680 -10.506 1.00 97.25 85 MET A CA 1
ATOM 702 C C . MET A 1 85 ? -5.680 -14.688 -10.254 1.00 97.25 85 MET A C 1
ATOM 704 O O . MET A 1 85 ? -5.242 -14.008 -11.181 1.00 97.25 85 MET A O 1
ATOM 708 N N . ILE A 1 86 ? -5.177 -14.605 -9.020 1.00 96.19 86 ILE A N 1
ATOM 709 C CA . ILE A 1 86 ? -4.058 -13.721 -8.675 1.00 96.19 86 ILE A CA 1
ATOM 710 C C . ILE A 1 86 ? -2.769 -14.194 -9.351 1.00 96.19 86 ILE A C 1
ATOM 712 O O . ILE A 1 86 ? -2.071 -13.384 -9.960 1.00 96.19 86 ILE A O 1
ATOM 716 N N . THR A 1 87 ? -2.469 -15.492 -9.296 1.00 97.19 87 THR A N 1
ATOM 717 C CA . THR A 1 87 ? -1.309 -16.082 -9.971 1.00 97.19 87 THR A CA 1
ATOM 718 C C . THR A 1 87 ? -1.391 -15.873 -11.477 1.00 97.19 87 THR A C 1
ATOM 720 O O . THR A 1 87 ? -0.410 -15.435 -12.070 1.00 97.19 87 THR A O 1
ATOM 723 N N . ALA A 1 88 ? -2.554 -16.105 -12.093 1.00 98.25 88 ALA A N 1
ATOM 724 C CA . ALA A 1 88 ? -2.759 -15.853 -13.516 1.00 98.25 88 ALA A CA 1
ATOM 725 C C . ALA A 1 88 ? -2.545 -14.373 -13.853 1.00 98.25 88 ALA A C 1
ATOM 727 O O . ALA A 1 88 ? -1.770 -14.060 -14.751 1.00 98.25 88 ALA A O 1
ATOM 728 N N . ARG A 1 89 ? -3.155 -13.453 -13.093 1.00 96.56 89 ARG A N 1
ATOM 729 C CA . ARG A 1 89 ? -2.979 -12.002 -13.263 1.00 96.56 89 ARG A CA 1
ATOM 730 C C . ARG A 1 89 ? -1.506 -11.598 -13.207 1.00 96.56 89 ARG A C 1
ATOM 732 O O . ARG A 1 89 ? -1.050 -10.852 -14.070 1.00 96.56 89 ARG A O 1
ATOM 739 N N . PHE A 1 90 ? -0.768 -12.071 -12.203 1.00 96.50 90 PHE A N 1
ATOM 740 C CA . PHE A 1 90 ? 0.658 -11.773 -12.089 1.00 96.50 90 PHE A CA 1
ATOM 741 C C . PHE A 1 90 ? 1.474 -12.436 -13.194 1.00 96.50 90 PHE A C 1
ATOM 743 O O . PHE A 1 90 ? 2.369 -11.792 -13.718 1.00 96.50 90 PHE A O 1
ATOM 750 N N . GLY A 1 91 ? 1.154 -13.664 -13.601 1.00 98.25 91 GLY A N 1
ATOM 751 C CA . GLY A 1 91 ? 1.804 -14.322 -14.734 1.00 98.25 91 GLY A CA 1
ATOM 752 C C . GLY A 1 91 ? 1.627 -13.533 -16.032 1.00 98.25 91 GLY A C 1
ATOM 753 O O . GLY A 1 91 ? 2.614 -13.225 -16.695 1.00 98.25 91 GLY A O 1
ATOM 754 N N . PHE A 1 92 ? 0.395 -13.121 -16.344 1.00 98.12 92 PHE A N 1
ATOM 755 C CA . PHE A 1 92 ? 0.081 -12.320 -17.533 1.00 98.12 92 PHE A CA 1
ATOM 756 C C . PHE A 1 92 ? 0.773 -10.956 -17.552 1.00 98.12 92 PHE A C 1
ATOM 758 O O . PHE A 1 92 ? 1.047 -10.437 -18.629 1.00 98.12 92 PHE A O 1
ATOM 765 N N . LEU A 1 93 ? 1.062 -10.376 -16.385 1.00 96.88 93 LEU A N 1
ATOM 766 C CA . LEU A 1 93 ? 1.785 -9.112 -16.293 1.00 96.88 93 LEU A CA 1
ATOM 767 C C . LEU A 1 93 ? 3.305 -9.319 -16.315 1.00 96.88 93 LEU A C 1
ATOM 769 O O . LEU A 1 93 ? 4.007 -8.717 -17.118 1.00 96.88 93 LEU A O 1
ATOM 773 N N . LEU A 1 94 ? 3.823 -10.158 -15.419 1.00 98.00 94 LEU A N 1
ATOM 774 C CA . LEU A 1 94 ? 5.254 -10.274 -15.156 1.00 98.00 94 LEU A CA 1
ATOM 775 C C . LEU A 1 94 ? 5.982 -11.048 -16.254 1.00 98.00 94 LEU A C 1
ATOM 777 O O . LEU A 1 94 ? 7.084 -10.652 -16.617 1.00 98.00 94 LEU A O 1
ATOM 781 N N . ILE A 1 95 ? 5.389 -12.114 -16.805 1.00 98.50 95 ILE A N 1
ATOM 782 C CA . ILE A 1 95 ? 6.073 -12.923 -17.823 1.00 98.50 95 ILE A CA 1
ATOM 783 C C . ILE A 1 95 ? 6.416 -12.055 -19.043 1.00 98.50 95 ILE A C 1
ATOM 785 O O . ILE A 1 95 ? 7.605 -11.931 -19.323 1.00 98.50 95 ILE A O 1
ATOM 789 N N . PRO A 1 96 ? 5.466 -11.359 -19.705 1.00 98.38 96 PRO A N 1
ATOM 790 C CA . PRO A 1 96 ? 5.805 -10.518 -20.850 1.00 98.38 96 PRO A CA 1
ATOM 791 C C . PRO A 1 96 ? 6.775 -9.389 -20.501 1.00 98.38 96 PRO A C 1
ATOM 793 O O . PRO A 1 96 ? 7.694 -9.127 -21.269 1.00 98.38 96 PRO A O 1
ATOM 796 N N . LEU A 1 97 ? 6.619 -8.734 -19.343 1.00 98.31 97 LEU A N 1
ATOM 797 C CA . LEU A 1 97 ? 7.512 -7.640 -18.948 1.00 98.31 97 LEU A CA 1
ATOM 798 C C . LEU A 1 97 ? 8.968 -8.099 -18.852 1.00 98.31 97 LEU A C 1
ATOM 800 O O . LEU A 1 97 ? 9.849 -7.436 -19.390 1.00 98.31 97 LEU A O 1
ATOM 804 N N . PHE A 1 98 ? 9.220 -9.233 -18.199 1.00 98.44 98 PHE A N 1
ATOM 805 C CA . PHE A 1 98 ? 10.581 -9.718 -17.971 1.00 98.44 98 PHE A CA 1
ATOM 806 C C . PHE A 1 98 ? 11.149 -10.539 -19.136 1.00 98.44 98 PHE A C 1
ATOM 808 O O . PHE A 1 98 ? 12.359 -10.756 -19.171 1.00 98.44 98 PHE A O 1
ATOM 815 N N . THR A 1 99 ? 10.324 -10.968 -20.098 1.00 98.38 99 THR A N 1
ATOM 816 C CA . THR A 1 99 ? 10.807 -11.621 -21.327 1.00 98.38 99 THR A CA 1
ATOM 817 C C . THR A 1 99 ? 10.980 -10.660 -22.501 1.00 98.38 99 THR A C 1
ATOM 819 O O . THR A 1 99 ? 11.801 -10.928 -23.371 1.00 98.38 99 THR A O 1
ATOM 822 N N . LEU A 1 100 ? 10.195 -9.577 -22.568 1.00 98.38 100 LEU A N 1
ATOM 823 C CA . LEU A 1 100 ? 10.163 -8.669 -23.725 1.00 98.38 100 LEU A CA 1
ATOM 824 C C . LEU A 1 100 ? 10.913 -7.354 -23.496 1.00 98.38 100 LEU A C 1
ATOM 826 O O . LEU A 1 100 ? 11.309 -6.715 -24.469 1.00 98.38 100 LEU A O 1
ATOM 830 N N . LEU A 1 101 ? 11.095 -6.922 -22.244 1.00 98.25 101 LEU A N 1
ATOM 831 C CA . LEU A 1 101 ? 11.783 -5.671 -21.929 1.00 98.25 101 LEU A CA 1
ATOM 832 C C . LEU A 1 101 ? 13.185 -5.925 -21.365 1.00 98.25 101 LEU A C 1
ATOM 834 O O . LEU A 1 101 ? 13.419 -6.946 -20.714 1.00 98.25 101 LEU A O 1
ATOM 838 N N . PRO A 1 102 ? 14.114 -4.963 -21.523 1.00 98.50 102 PRO A N 1
ATOM 839 C CA . PRO A 1 102 ? 15.339 -4.950 -20.737 1.00 98.50 102 PRO A CA 1
ATOM 840 C C . PRO A 1 102 ? 15.024 -5.007 -19.239 1.00 98.50 102 PRO A C 1
ATOM 842 O O . PRO A 1 102 ? 14.090 -4.354 -18.766 1.00 98.50 102 PRO A O 1
ATOM 845 N N . LEU A 1 103 ? 15.844 -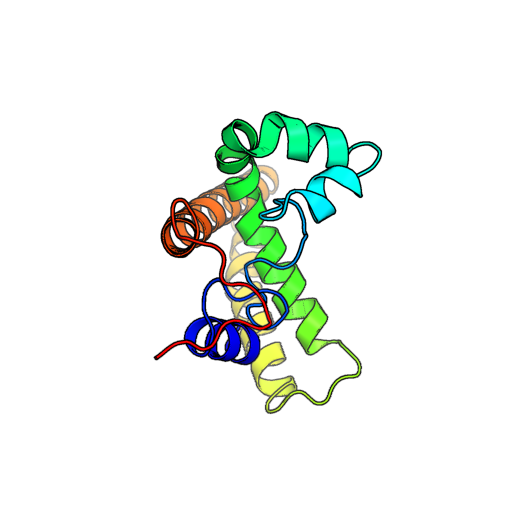5.736 -18.480 1.00 97.88 103 LEU A N 1
ATOM 846 C CA . LEU A 1 103 ? 15.597 -6.012 -17.061 1.00 97.88 103 LEU A CA 1
ATOM 847 C C . LEU A 1 103 ? 15.341 -4.737 -16.238 1.00 97.88 103 LEU A C 1
ATOM 849 O O . LEU A 1 103 ? 14.388 -4.673 -15.464 1.00 97.88 103 LEU A O 1
ATOM 853 N N . GLY A 1 104 ? 16.157 -3.696 -16.440 1.00 98.44 104 GLY A N 1
ATOM 854 C CA . GLY A 1 104 ? 15.985 -2.411 -15.756 1.00 98.44 104 GLY A CA 1
ATOM 855 C C . GLY A 1 104 ? 14.661 -1.722 -16.099 1.00 98.44 104 GLY A C 1
ATOM 856 O O . GLY A 1 104 ? 13.999 -1.180 -15.216 1.00 98.44 104 GLY A O 1
ATOM 857 N N . THR A 1 105 ? 14.230 -1.801 -17.358 1.00 98.50 105 THR A N 1
ATOM 858 C CA . THR A 1 105 ? 12.955 -1.240 -17.821 1.00 98.50 105 THR A CA 1
ATOM 859 C C . THR A 1 105 ? 11.764 -1.999 -17.240 1.00 98.50 105 THR A C 1
ATOM 861 O O . THR A 1 105 ? 10.793 -1.362 -16.839 1.00 98.50 105 THR A O 1
ATOM 864 N N . ALA A 1 106 ? 11.838 -3.329 -17.128 1.00 98.50 106 ALA A N 1
ATOM 865 C CA . ALA A 1 106 ? 10.794 -4.132 -16.487 1.00 98.50 106 ALA A CA 1
ATOM 866 C C . ALA A 1 106 ? 10.600 -3.736 -15.012 1.00 98.50 106 ALA A C 1
ATOM 868 O O . ALA A 1 106 ? 9.473 -3.504 -14.570 1.00 98.50 106 ALA A O 1
ATOM 869 N N . PHE A 1 107 ? 11.694 -3.569 -14.258 1.00 98.44 107 PHE A N 1
ATOM 870 C CA . PHE A 1 107 ? 11.619 -3.078 -12.878 1.00 98.44 107 PHE A CA 1
ATOM 871 C C . PHE A 1 107 ? 11.097 -1.642 -12.787 1.00 98.44 107 PHE A C 1
ATOM 873 O O . PHE A 1 107 ? 10.260 -1.361 -11.929 1.00 98.44 107 PHE A O 1
ATOM 880 N N . ALA A 1 108 ? 11.539 -0.745 -13.673 1.00 98.44 108 ALA A N 1
ATOM 881 C CA . ALA A 1 108 ? 11.038 0.627 -13.716 1.00 98.44 108 ALA A CA 1
ATOM 882 C C . ALA A 1 108 ? 9.527 0.666 -13.997 1.00 98.44 108 ALA A C 1
ATOM 884 O O . ALA A 1 108 ? 8.792 1.367 -13.301 1.00 98.44 108 ALA A O 1
ATOM 885 N N . PHE A 1 109 ? 9.052 -0.141 -14.951 1.00 98.31 109 PHE A N 1
ATOM 886 C CA . PHE A 1 109 ? 7.629 -0.289 -15.246 1.00 98.31 109 PHE A CA 1
ATOM 887 C C . PHE A 1 109 ? 6.854 -0.739 -14.005 1.00 98.31 109 PHE A C 1
ATOM 889 O O . PHE A 1 109 ? 5.866 -0.107 -13.639 1.00 98.31 109 PHE A O 1
ATOM 896 N N . MET A 1 110 ? 7.323 -1.790 -13.324 1.00 97.94 110 MET A N 1
ATOM 897 C CA . MET A 1 110 ? 6.680 -2.289 -12.106 1.00 97.94 110 MET A CA 1
ATOM 898 C C . MET A 1 110 ? 6.654 -1.234 -10.997 1.00 97.94 110 MET A C 1
ATOM 900 O O . MET A 1 110 ? 5.622 -1.055 -10.354 1.00 97.94 110 MET A O 1
ATOM 904 N N . GLY A 1 111 ? 7.756 -0.510 -10.794 1.00 97.75 111 GLY A N 1
ATOM 905 C CA . GLY A 1 111 ? 7.838 0.559 -9.800 1.00 97.75 111 GLY A CA 1
ATOM 906 C C . GLY A 1 111 ? 6.823 1.671 -10.060 1.00 97.75 111 GLY A C 1
ATOM 907 O O . GLY A 1 111 ? 6.054 2.022 -9.166 1.00 97.75 111 GLY A O 1
ATOM 908 N N . VAL A 1 112 ? 6.762 2.176 -11.296 1.00 98.19 112 VAL A N 1
ATOM 909 C CA . VAL A 1 112 ? 5.799 3.217 -11.688 1.00 98.19 112 VAL A CA 1
ATOM 910 C C . VAL A 1 112 ? 4.365 2.705 -11.577 1.00 98.19 112 VAL A C 1
ATOM 912 O O . VAL A 1 112 ? 3.519 3.379 -10.993 1.00 98.19 112 VAL A O 1
ATOM 915 N N . GLN A 1 113 ? 4.086 1.506 -12.090 1.00 97.50 113 GLN A N 1
ATOM 916 C CA . GLN A 1 113 ? 2.751 0.913 -12.062 1.00 97.50 113 GLN A CA 1
ATOM 917 C C . GLN A 1 113 ? 2.238 0.748 -10.626 1.00 97.50 113 GLN A C 1
ATOM 919 O O . GLN A 1 113 ? 1.099 1.123 -10.343 1.00 97.50 113 GLN A O 1
ATOM 924 N N . LEU A 1 114 ? 3.073 0.238 -9.715 1.00 97.56 114 LEU A N 1
ATOM 925 C CA . LEU A 1 114 ? 2.716 0.057 -8.308 1.00 97.56 114 LEU A CA 1
ATOM 926 C C . LEU A 1 114 ? 2.543 1.394 -7.582 1.00 97.56 114 LEU A C 1
ATOM 928 O O . LEU A 1 114 ? 1.590 1.533 -6.815 1.00 97.56 114 LEU A O 1
ATOM 932 N N . ALA A 1 115 ? 3.409 2.374 -7.857 1.00 97.88 115 ALA A N 1
ATOM 933 C CA . ALA A 1 115 ? 3.324 3.707 -7.268 1.00 97.88 115 ALA A CA 1
ATOM 934 C C . ALA A 1 115 ? 2.044 4.438 -7.683 1.00 97.88 115 ALA A C 1
ATOM 936 O O . ALA A 1 115 ? 1.308 4.934 -6.829 1.00 97.88 115 ALA A O 1
ATOM 937 N N . VAL A 1 116 ? 1.742 4.455 -8.984 1.00 98.06 116 VAL A N 1
ATOM 938 C CA . VAL A 1 116 ? 0.525 5.079 -9.522 1.00 98.06 116 VAL A CA 1
ATOM 939 C C . VAL A 1 116 ? -0.718 4.363 -9.005 1.00 98.06 116 VAL A C 1
ATOM 941 O O . VAL A 1 116 ? -1.660 5.019 -8.562 1.00 98.06 116 VAL A O 1
ATOM 944 N N . PHE A 1 117 ? -0.715 3.027 -9.001 1.00 97.00 117 PHE A N 1
ATOM 945 C CA . PHE A 1 117 ? -1.812 2.245 -8.436 1.00 97.00 117 PHE A CA 1
ATOM 946 C C . PHE A 1 117 ? -2.029 2.567 -6.951 1.00 97.00 117 PHE A C 1
ATOM 948 O O . PHE A 1 117 ? -3.164 2.788 -6.537 1.00 97.00 117 PHE A O 1
ATOM 955 N N . GLY A 1 118 ? -0.958 2.640 -6.159 1.00 96.81 118 GLY A N 1
ATOM 956 C CA . GLY A 1 118 ? -1.032 2.978 -4.741 1.00 96.81 118 GLY A CA 1
ATOM 957 C C . GLY A 1 118 ? -1.612 4.372 -4.489 1.00 96.81 118 GLY A C 1
ATOM 958 O O . GLY A 1 118 ? -2.548 4.508 -3.701 1.00 96.81 118 GLY A O 1
ATOM 959 N N . VAL A 1 119 ? -1.135 5.387 -5.219 1.00 96.69 119 VAL A N 1
ATOM 960 C CA . VAL A 1 119 ? -1.689 6.751 -5.160 1.00 96.69 119 VAL A CA 1
ATOM 961 C C . VAL A 1 119 ? -3.165 6.758 -5.537 1.00 96.69 119 VAL A C 1
ATOM 963 O O . VAL A 1 119 ? -3.966 7.324 -4.799 1.00 96.69 119 VAL A O 1
ATOM 966 N N . TYR A 1 120 ? -3.543 6.094 -6.629 1.00 95.81 120 TYR A N 1
ATOM 967 C CA . TYR A 1 120 ? -4.932 6.028 -7.077 1.00 95.81 120 TYR A CA 1
ATOM 968 C C . TYR A 1 120 ? -5.851 5.387 -6.028 1.00 95.81 120 TYR A C 1
ATOM 970 O O . TYR A 1 120 ? -6.866 5.975 -5.649 1.00 95.81 120 TYR A O 1
ATOM 978 N N . MET A 1 121 ? -5.484 4.208 -5.516 1.00 93.62 121 MET A N 1
ATOM 979 C CA . MET A 1 121 ? -6.299 3.498 -4.527 1.00 93.62 121 MET A CA 1
ATOM 980 C C . MET A 1 121 ? -6.367 4.265 -3.202 1.00 93.62 121 MET A C 1
ATOM 982 O O . MET A 1 121 ? -7.453 4.490 -2.672 1.00 93.62 121 MET A O 1
ATOM 986 N N . GLY A 1 122 ? -5.222 4.705 -2.679 1.00 91.88 122 GLY A N 1
ATOM 987 C CA . GLY A 1 122 ? -5.150 5.391 -1.392 1.00 91.88 122 GLY A CA 1
ATOM 988 C C . GLY A 1 122 ? -5.832 6.758 -1.400 1.00 91.88 122 GLY A C 1
ATOM 989 O O . GLY A 1 122 ? -6.576 7.075 -0.473 1.00 91.88 122 GLY A O 1
ATOM 990 N N . ALA A 1 123 ? -5.655 7.546 -2.465 1.00 90.88 123 ALA A N 1
ATOM 991 C CA . ALA A 1 123 ? -6.319 8.842 -2.602 1.00 90.88 123 ALA A CA 1
ATOM 992 C C . ALA A 1 123 ? -7.839 8.708 -2.774 1.00 90.88 123 ALA A C 1
ATOM 994 O O . ALA A 1 123 ? -8.569 9.606 -2.367 1.00 90.88 123 ALA A O 1
ATOM 995 N N . SER A 1 124 ? -8.317 7.589 -3.326 1.00 89.75 124 SER A N 1
ATOM 996 C CA . SER A 1 124 ? -9.754 7.324 -3.466 1.00 89.75 124 SER A CA 1
ATOM 997 C C . SER A 1 124 ? -10.413 6.928 -2.141 1.00 89.75 124 SER A C 1
ATOM 999 O O . SER A 1 124 ? -11.566 7.280 -1.907 1.00 89.75 124 SER A O 1
ATOM 1001 N N . PHE A 1 125 ? -9.705 6.218 -1.254 1.00 85.69 125 PHE A N 1
ATOM 1002 C CA . PHE A 1 125 ? -10.271 5.772 0.027 1.00 85.69 125 PHE A CA 1
ATOM 1003 C C . PHE A 1 125 ? -10.081 6.765 1.171 1.00 85.69 125 PHE A C 1
ATOM 1005 O O . PHE A 1 125 ? -10.967 6.895 2.014 1.00 85.69 125 PHE A O 1
ATOM 1012 N N . ALA A 1 126 ? -8.957 7.481 1.206 1.00 89.38 126 ALA A N 1
ATOM 1013 C CA . ALA A 1 126 ? -8.625 8.359 2.324 1.00 89.38 126 ALA A CA 1
ATOM 1014 C C . ALA A 1 126 ? -9.679 9.435 2.649 1.00 89.38 126 ALA A C 1
ATOM 1016 O O . ALA A 1 126 ? -9.880 9.683 3.840 1.00 89.38 126 ALA A O 1
ATOM 1017 N N . PRO A 1 127 ? -10.393 10.047 1.680 1.00 87.44 127 PRO A N 1
ATOM 1018 C CA . PRO A 1 127 ? -11.455 11.007 1.978 1.00 87.44 127 PRO A CA 1
ATOM 1019 C C . PRO A 1 127 ? -12.596 10.452 2.844 1.00 87.44 127 PRO A C 1
ATOM 1021 O O . PRO A 1 127 ? -13.219 11.226 3.559 1.00 87.44 127 PRO A O 1
ATOM 1024 N N . ASN A 1 128 ? -12.842 9.134 2.853 1.00 87.19 128 ASN A N 1
ATOM 1025 C CA . ASN A 1 128 ? -13.883 8.533 3.706 1.00 87.19 128 ASN A CA 1
ATOM 1026 C C . ASN A 1 128 ? -13.564 8.617 5.212 1.00 87.19 128 ASN A C 1
ATOM 1028 O O . ASN A 1 128 ? -14.456 8.476 6.050 1.00 87.19 128 ASN A O 1
ATOM 1032 N N . HIS A 1 129 ? -12.299 8.856 5.560 1.00 90.94 129 HIS A N 1
ATOM 1033 C CA . HIS A 1 129 ? -11.830 8.949 6.945 1.00 90.94 129 HIS A CA 1
ATOM 1034 C C . HIS A 1 129 ? -11.228 10.314 7.264 1.00 90.94 129 HIS A C 1
ATOM 1036 O O . HIS A 1 129 ? -11.378 10.843 8.366 1.00 90.94 129 HIS A O 1
ATOM 1042 N N . LYS A 1 130 ? -10.520 10.909 6.303 1.00 87.81 130 LYS A N 1
ATOM 1043 C CA . LYS A 1 130 ? -9.815 12.170 6.499 1.00 87.81 130 LYS A CA 1
ATOM 1044 C C . LYS A 1 130 ? -10.816 13.309 6.680 1.00 87.81 130 LYS A C 1
ATOM 1046 O O . LYS A 1 130 ? -11.518 13.677 5.747 1.00 87.81 130 LYS A O 1
ATOM 1051 N N . GLY A 1 131 ? -10.807 13.905 7.870 1.00 87.38 131 GLY A N 1
ATOM 1052 C CA . GLY A 1 131 ? -11.707 15.004 8.232 1.00 87.38 131 GLY A CA 1
ATOM 1053 C C . GLY A 1 131 ? -13.075 14.549 8.743 1.00 87.38 131 GLY A C 1
ATOM 1054 O O . GLY A 1 131 ? -13.894 15.399 9.079 1.00 87.38 131 GLY A O 1
ATOM 1055 N N . MET A 1 132 ? -13.311 13.238 8.846 1.00 92.06 132 MET A N 1
ATOM 1056 C CA . MET A 1 132 ? -14.546 12.683 9.391 1.00 92.06 132 MET A CA 1
ATOM 1057 C C . MET A 1 132 ? -14.412 12.419 10.901 1.00 92.06 132 MET A C 1
ATOM 1059 O O . MET A 1 132 ? -13.315 12.103 11.371 1.00 92.06 132 MET A O 1
ATOM 1063 N N . PRO A 1 133 ? -15.501 12.526 11.686 1.00 91.44 133 PRO A N 1
ATOM 1064 C CA . PRO A 1 133 ? -15.471 12.194 13.107 1.00 91.44 133 PRO A CA 1
ATOM 1065 C C . PRO A 1 133 ? -15.158 10.715 13.343 1.00 91.44 133 PRO A C 1
ATOM 1067 O O . PRO A 1 133 ? -15.688 9.843 12.655 1.00 91.44 133 PRO A O 1
ATOM 1070 N N . VAL A 1 134 ? -14.364 10.432 14.376 1.00 92.00 134 VAL A N 1
ATOM 1071 C CA . VAL A 1 134 ? -14.153 9.066 14.867 1.00 92.00 134 VAL A CA 1
ATOM 1072 C C . VAL A 1 134 ? -15.212 8.740 15.921 1.00 92.00 134 VAL A C 1
ATOM 1074 O O . VAL A 1 134 ? -15.339 9.428 16.933 1.00 92.00 134 VAL A O 1
ATOM 1077 N N . ILE A 1 135 ? -15.986 7.684 15.681 1.00 91.62 135 ILE A N 1
ATOM 1078 C CA . ILE A 1 135 ? -17.119 7.270 16.509 1.00 91.62 135 ILE A CA 1
ATOM 1079 C C . ILE A 1 135 ? -16.626 6.324 17.607 1.00 91.62 135 ILE A C 1
ATOM 1081 O O . ILE A 1 135 ? -16.089 5.245 17.334 1.00 91.62 135 ILE A O 1
ATOM 1085 N N . ALA A 1 136 ? -16.853 6.698 18.867 1.00 89.12 136 ALA A N 1
ATOM 1086 C CA . ALA A 1 136 ? -16.509 5.866 20.016 1.00 89.12 136 ALA A CA 1
ATOM 1087 C C . ALA A 1 136 ? -17.215 4.498 19.969 1.00 89.12 136 ALA A C 1
ATOM 1089 O O . ALA A 1 136 ? -18.353 4.367 19.514 1.00 89.12 136 ALA A O 1
ATOM 1090 N N . ALA A 1 137 ? -16.567 3.462 20.509 1.00 86.00 137 ALA A N 1
ATOM 1091 C CA . ALA A 1 137 ? -17.107 2.101 20.504 1.00 86.00 137 ALA A CA 1
ATOM 1092 C C . ALA A 1 137 ? -18.507 2.008 21.154 1.00 86.00 137 ALA A C 1
ATOM 1094 O O . ALA A 1 137 ? -19.380 1.301 20.639 1.00 86.00 137 ALA A O 1
ATOM 1095 N N . SER A 1 138 ? -18.731 2.763 22.236 1.00 84.88 138 SER A N 1
ATOM 1096 C CA . SER A 1 138 ? -19.976 2.814 23.016 1.00 84.88 138 SER A CA 1
ATOM 1097 C C . SER A 1 138 ? -21.058 3.732 22.439 1.00 84.88 138 SER A C 1
ATOM 1099 O O . SER A 1 138 ? -22.180 3.718 22.944 1.00 84.88 138 SER A O 1
ATOM 1101 N N . ALA A 1 139 ? -20.760 4.510 21.393 1.00 82.12 139 ALA A N 1
ATOM 1102 C CA . ALA A 1 139 ? -21.736 5.418 20.808 1.00 82.12 139 ALA A CA 1
ATOM 1103 C C . ALA A 1 139 ? -22.920 4.636 20.214 1.00 82.12 139 ALA A C 1
ATOM 1105 O O . ALA A 1 139 ? -22.745 3.642 19.489 1.00 82.12 139 ALA A O 1
ATOM 1106 N N . LYS A 1 140 ? -24.136 5.087 20.531 1.00 70.75 140 LYS A N 1
ATOM 1107 C CA . LYS A 1 140 ? -25.342 4.704 19.798 1.00 70.75 140 LYS A CA 1
ATOM 1108 C C . LYS A 1 140 ? -25.446 5.650 18.607 1.00 70.75 140 LYS A C 1
ATOM 1110 O O . LYS A 1 140 ? -25.444 6.857 18.803 1.00 70.75 140 LYS A O 1
ATOM 1115 N N . LEU A 1 141 ? -25.436 5.074 17.412 1.00 67.25 141 LEU A N 1
ATOM 1116 C CA . LEU A 1 141 ? -25.784 5.776 16.184 1.00 67.25 141 LEU A CA 1
ATOM 1117 C C . LEU A 1 141 ? -27.298 5.607 16.060 1.00 67.25 141 LEU A C 1
ATOM 1119 O O . LEU A 1 141 ? -27.773 4.470 16.155 1.00 67.25 141 LEU A O 1
ATOM 1123 N N . ASP A 1 142 ? -28.007 6.726 16.035 1.00 58.69 142 ASP A N 1
ATOM 1124 C CA . ASP A 1 142 ? -29.457 6.827 15.886 1.00 58.69 142 ASP A CA 1
ATOM 1125 C C . ASP A 1 142 ? -29.919 6.527 14.453 1.00 58.69 142 ASP A C 1
ATOM 1127 O O . ASP A 1 142 ? -29.140 6.752 13.497 1.00 58.69 142 ASP A O 1
#

Foldseek 3Di:
DVVLVVQCVVAPLEPPRRPVQPDDLEHDDPVSLVVDDDPSVVCHVCVVVVVLVVLLCQLVVVVVVQVCVLPDPDDDPCSVVSVVVVVVVCCVLLVCLCVPDDPVVSVVVVSVVSRVVSNVVSVVPVVSPVPDDRHYNPDDDD

Sequence (142 aa):
WHSKHSRHHGNPNRVGKDPDIEPDTIVFLAEDANRSKGLIRRLVAHQGWLFFPLLTLEGLNLHRHSIWHLISQRKVKGRWLELGMITARFGFLLIPLFTLLPLGTAFAFMGVQLAVFGVYMGASFAPNHKGMPVIAASAKLD

InterPro domains:
  IPR005804 Fatty acid desaturase domain [PF00487] (1-131)
  IPR012171 Fatty acid desaturase [PTHR19353] (1-134)

Radius of gyration: 17.95 Å; chains: 1; bounding box: 45×37×47 Å

Secondary structure (DSSP, 8-state):
-HHHHHHHHHSTTBTTT-TTSSSSSS--SHHHHHH--HHHHHHHHTHHHHHHHHHHHHHHHHHHHHHHHHHSSS--TTHHHHHHHHHHHHHHHHHHHHHHS-HHHHHHHHHHHHHHHHHHHHHHHGGGTTTSPPBPTTPPP-

pLDDT: mean 92.68, std 5.54, range [58.69, 98.5]